Protein AF-A0A1W1C393-F1 (afdb_monomer_lite)

Secondary structure (DSSP, 8-state):
--TTEEEEEEEEEEEEEEEEEETTEEEEEEEEEEEEEEEEEEE-----------BTTBTT-----SEEEEEEEEEEEEEETTTTEEEEEEEEEEEE--

InterPro domains:
  IPR011250 Outer membrane protein/outer membrane enzyme PagP, beta-barrel [SSF56925] (2-98)
  IPR027385 Outer membrane protein, beta-barrel domain [PF13505] (2-98)

Foldseek 3Di:
DPVFKDKDKDKDWDWDWDWDDDPPDIDIDIDIWIKIWMKMKGFPDDDPQPDFDDDPVPHRPRLDQAKMKMKMWMKIQQLDDPVGDTDIDIDIDMDGHD

Radius of gyration: 18.53 Å; chains: 1; bounding box: 51×24×45 Å

Organism: NCBI:txid652676

pLDDT: mean 72.42, std 17.27, range [35.41, 93.38]

Structure (mmCIF, N/CA/C/O backbone):
data_AF-A0A1W1C393-F1
#
_entry.id   AF-A0A1W1C393-F1
#
loop_
_atom_site.group_PDB
_atom_site.id
_atom_site.type_symbol
_atom_site.label_atom_id
_atom_site.label_alt_id
_atom_site.label_comp_id
_atom_site.label_asym_id
_atom_site.label_entity_id
_atom_site.label_seq_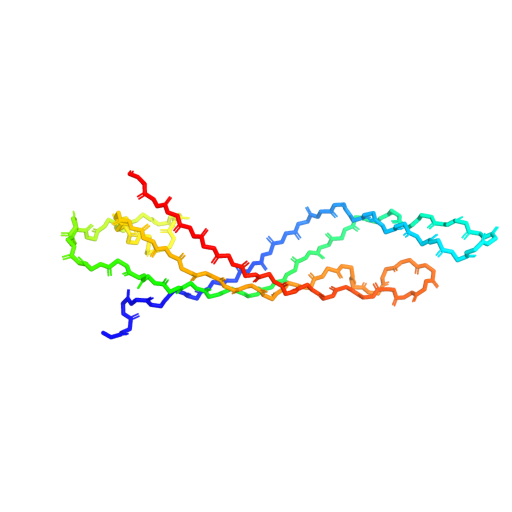id
_atom_site.pdbx_PDB_ins_code
_atom_site.Cartn_x
_atom_site.Cartn_y
_atom_site.Cartn_z
_atom_site.occupancy
_atom_site.B_iso_or_equiv
_atom_site.auth_seq_id
_atom_site.auth_comp_id
_atom_site.auth_asym_id
_atom_site.auth_atom_id
_atom_site.pdbx_PDB_model_num
ATOM 1 N N . MET A 1 1 ? -16.164 -8.738 19.365 1.00 40.59 1 MET A N 1
ATOM 2 C CA . MET A 1 1 ? -14.769 -9.162 19.030 1.00 40.59 1 MET A CA 1
ATOM 3 C C . MET A 1 1 ? -14.550 -9.196 17.523 1.00 40.59 1 MET A C 1
ATOM 5 O O . MET A 1 1 ? -13.425 -8.958 17.112 1.00 40.59 1 MET A O 1
ATOM 9 N N . ALA A 1 2 ? -15.578 -9.491 16.716 1.00 50.03 2 ALA A N 1
ATOM 10 C CA . ALA A 1 2 ? -15.497 -9.393 15.258 1.00 50.03 2 ALA A CA 1
ATOM 11 C C . ALA A 1 2 ? -15.661 -7.949 14.743 1.00 50.03 2 ALA A C 1
ATOM 13 O O . ALA A 1 2 ? -15.253 -7.668 13.628 1.00 50.03 2 ALA A O 1
ATOM 14 N N . ASP A 1 3 ? -16.173 -7.038 15.572 1.00 59.03 3 ASP A N 1
ATOM 15 C CA . ASP A 1 3 ? -16.596 -5.691 15.147 1.00 59.03 3 ASP A CA 1
ATOM 16 C C . ASP A 1 3 ? -15.438 -4.696 14.958 1.00 59.03 3 ASP A C 1
ATOM 18 O O . ASP A 1 3 ? -15.652 -3.581 14.519 1.00 59.03 3 ASP A O 1
ATOM 22 N N . LYS A 1 4 ? -14.193 -5.091 15.270 1.00 72.88 4 LYS A N 1
ATOM 23 C CA . LYS A 1 4 ? -13.003 -4.225 15.137 1.00 72.88 4 LYS A CA 1
ATOM 24 C C . LYS A 1 4 ? -12.154 -4.515 13.903 1.00 72.88 4 LYS A C 1
ATOM 26 O O . LYS A 1 4 ? -11.113 -3.888 13.739 1.00 72.88 4 LYS A O 1
ATOM 31 N N . ILE A 1 5 ? -12.516 -5.525 13.107 1.00 76.38 5 ILE A N 1
ATOM 32 C CA . ILE A 1 5 ? -11.751 -5.941 11.926 1.00 76.38 5 ILE A CA 1
ATOM 33 C C . ILE A 1 5 ? -12.651 -5.865 10.701 1.00 76.38 5 ILE A C 1
ATOM 35 O O . ILE A 1 5 ? -13.588 -6.649 10.570 1.00 76.38 5 ILE A O 1
ATOM 39 N N . ASN A 1 6 ? -12.281 -4.998 9.766 1.00 82.12 6 ASN A N 1
ATOM 40 C CA . ASN A 1 6 ? -12.919 -4.884 8.463 1.00 82.12 6 ASN A CA 1
ATOM 41 C C . ASN A 1 6 ? -12.030 -5.524 7.400 1.00 82.12 6 ASN A C 1
ATOM 43 O O . ASN A 1 6 ? -10.823 -5.301 7.371 1.00 82.12 6 ASN A O 1
ATOM 47 N N . VAL A 1 7 ? -12.614 -6.335 6.519 1.00 85.75 7 VAL A N 1
ATOM 48 C CA . VAL A 1 7 ? -11.907 -6.953 5.388 1.00 85.75 7 VAL A CA 1
ATOM 49 C C . VAL A 1 7 ? -12.596 -6.528 4.104 1.00 85.75 7 VAL A C 1
ATOM 51 O O . VAL A 1 7 ? -13.816 -6.639 3.986 1.00 85.75 7 VAL A O 1
ATOM 54 N N . TYR A 1 8 ? -11.818 -6.073 3.130 1.00 83.62 8 TYR A N 1
ATOM 55 C CA . TYR A 1 8 ? -12.329 -5.568 1.862 1.00 83.62 8 TYR A CA 1
ATOM 56 C C . TYR A 1 8 ? -11.519 -6.080 0.673 1.00 83.62 8 TYR A C 1
ATOM 58 O O . TYR A 1 8 ? -10.367 -6.498 0.784 1.00 83.62 8 TYR A O 1
ATOM 66 N N . ALA A 1 9 ? -12.151 -6.062 -0.497 1.00 91.38 9 ALA A N 1
ATOM 67 C CA . ALA A 1 9 ? -11.496 -6.335 -1.765 1.00 91.38 9 ALA A CA 1
ATOM 68 C C . ALA A 1 9 ? -11.239 -5.020 -2.504 1.00 91.38 9 ALA A C 1
ATOM 70 O O . ALA A 1 9 ? -12.062 -4.107 -2.488 1.00 91.38 9 ALA A O 1
ATOM 71 N N . LEU A 1 10 ? -10.105 -4.953 -3.188 1.00 88.19 10 LEU A N 1
ATOM 72 C CA . LEU A 1 10 ? -9.683 -3.820 -3.995 1.00 88.19 10 LEU A CA 1
ATOM 73 C C . LEU A 1 10 ? -9.740 -4.227 -5.465 1.00 88.19 10 LEU A C 1
ATOM 75 O O . LEU A 1 10 ? -9.247 -5.288 -5.844 1.00 88.19 10 LEU A O 1
ATOM 79 N N . ALA A 1 11 ? -10.310 -3.374 -6.305 1.00 90.38 11 ALA A N 1
ATOM 80 C CA . ALA A 1 11 ? -10.266 -3.508 -7.754 1.00 90.38 11 ALA A CA 1
ATOM 81 C C . ALA A 1 11 ? -10.095 -2.120 -8.368 1.00 90.38 11 ALA A C 1
ATOM 83 O O . ALA A 1 11 ? -10.727 -1.158 -7.934 1.00 90.38 11 ALA A O 1
ATOM 84 N N . GLY A 1 12 ? -9.235 -2.003 -9.372 1.00 87.62 12 GLY A N 1
ATOM 85 C CA . GLY A 1 12 ? -8.897 -0.723 -9.971 1.00 87.62 12 GLY A CA 1
ATOM 86 C C . GLY A 1 12 ? -8.423 -0.859 -11.406 1.00 87.62 12 GLY A C 1
ATOM 87 O O . GLY A 1 12 ? -8.114 -1.940 -11.898 1.00 87.62 12 GLY A O 1
ATOM 88 N N . TYR A 1 13 ? -8.374 0.266 -12.106 1.00 86.38 13 TYR A N 1
ATOM 89 C CA . TYR A 1 13 ? -7.745 0.360 -13.414 1.00 86.38 13 TYR A CA 1
ATOM 90 C C . TYR A 1 13 ? -6.911 1.631 -13.439 1.00 86.38 13 TYR A C 1
ATOM 92 O O . TYR A 1 13 ? -7.427 2.725 -13.212 1.00 86.38 13 TYR A O 1
ATOM 100 N N . GLY A 1 14 ? -5.614 1.485 -13.676 1.00 85.00 14 GLY A N 1
ATOM 101 C CA . GLY A 1 14 ? -4.664 2.574 -13.507 1.00 85.00 14 GLY A CA 1
ATOM 102 C C . GLY A 1 14 ? -3.533 2.524 -14.516 1.00 85.00 14 GLY A C 1
ATOM 103 O O . GLY A 1 14 ? -3.319 1.529 -15.210 1.00 85.00 14 GLY A O 1
ATOM 104 N N . ARG A 1 15 ? -2.802 3.636 -14.599 1.00 85.75 15 ARG A N 1
ATOM 105 C CA . ARG A 1 15 ? -1.582 3.745 -15.394 1.00 85.75 15 ARG A CA 1
ATOM 106 C C . ARG A 1 15 ? -0.365 3.593 -14.494 1.00 85.75 15 ARG A C 1
ATOM 108 O O . ARG A 1 15 ? -0.107 4.463 -13.669 1.00 85.75 15 ARG A O 1
ATOM 115 N N . THR A 1 16 ? 0.424 2.553 -14.727 1.00 84.12 16 THR A N 1
ATOM 116 C CA . THR A 1 16 ? 1.689 2.306 -14.034 1.00 84.12 16 THR A CA 1
ATOM 117 C C . THR A 1 16 ? 2.855 2.735 -14.917 1.00 84.12 16 THR A C 1
ATOM 119 O O . THR A 1 16 ? 2.919 2.409 -16.106 1.00 84.12 16 THR A O 1
ATOM 122 N N . THR A 1 17 ? 3.783 3.492 -14.333 1.00 84.00 17 THR A N 1
ATOM 123 C CA . THR A 1 17 ? 5.050 3.870 -14.966 1.00 84.00 17 THR A CA 1
ATOM 124 C C . THR A 1 17 ? 6.189 3.294 -14.137 1.00 84.00 17 THR A C 1
ATOM 126 O O . THR A 1 17 ? 6.283 3.603 -12.954 1.00 84.00 17 THR A O 1
ATOM 129 N N . ILE A 1 18 ? 7.021 2.448 -14.744 1.00 79.38 18 ILE A N 1
ATOM 130 C CA . ILE A 1 18 ? 8.223 1.890 -14.120 1.00 79.38 18 ILE A CA 1
ATOM 131 C C . ILE A 1 18 ? 9.436 2.419 -14.873 1.00 79.38 18 ILE A C 1
ATOM 133 O O . ILE A 1 18 ? 9.604 2.153 -16.065 1.00 79.38 18 ILE A O 1
ATOM 137 N N . ASP A 1 19 ? 10.281 3.158 -14.166 1.00 82.06 19 ASP A N 1
ATOM 138 C CA . ASP A 1 19 ? 11.543 3.664 -14.688 1.00 82.06 19 ASP A CA 1
ATOM 139 C C . ASP A 1 19 ? 12.683 2.731 -14.269 1.00 82.06 19 ASP A C 1
ATOM 141 O O . ASP A 1 19 ? 13.062 2.657 -13.101 1.00 82.06 19 ASP A O 1
ATOM 145 N N . TYR A 1 20 ? 13.245 2.007 -15.237 1.00 74.00 20 TYR A N 1
ATOM 146 C CA . TYR A 1 20 ? 14.412 1.158 -15.031 1.00 74.00 20 TYR A CA 1
ATOM 147 C C . TYR A 1 20 ? 15.671 1.952 -15.368 1.00 74.00 20 TYR A C 1
ATOM 149 O O . TYR A 1 20 ? 15.839 2.410 -16.499 1.00 74.00 20 TYR A O 1
ATOM 157 N N . THR A 1 21 ? 16.583 2.076 -14.406 1.00 74.38 21 THR A N 1
ATOM 158 C CA . THR A 1 21 ? 17.933 2.607 -14.631 1.00 74.38 21 THR A CA 1
ATOM 159 C C . THR A 1 21 ? 18.943 1.515 -14.327 1.00 74.38 21 THR A C 1
ATOM 161 O O . THR A 1 21 ? 19.032 1.047 -13.196 1.00 74.38 21 THR A O 1
ATOM 164 N N . ASN A 1 22 ? 19.729 1.121 -15.328 1.00 68.62 22 ASN A N 1
ATOM 165 C CA . ASN A 1 22 ? 20.880 0.248 -15.131 1.00 68.62 22 ASN A CA 1
ATOM 166 C C . ASN A 1 22 ? 22.116 0.907 -15.743 1.00 68.62 22 ASN A C 1
ATOM 168 O O . ASN A 1 22 ? 22.430 0.637 -16.902 1.00 68.62 22 ASN A O 1
ATOM 172 N N . GLY A 1 23 ? 22.752 1.805 -14.976 1.00 64.38 23 GLY A N 1
ATOM 173 C CA . GLY A 1 23 ? 24.066 2.438 -15.203 1.00 64.38 23 GLY A CA 1
ATOM 174 C C . GLY A 1 23 ? 24.270 3.200 -16.522 1.00 64.38 23 GLY A C 1
ATOM 175 O O . GLY A 1 23 ? 24.593 4.380 -16.518 1.00 64.38 23 GLY A O 1
ATOM 176 N N . VAL A 1 24 ? 24.096 2.520 -17.653 1.00 61.28 24 VAL A N 1
ATOM 177 C CA . VAL A 1 24 ? 24.343 2.974 -19.029 1.00 61.28 24 VAL A CA 1
ATOM 178 C C . VAL A 1 24 ? 23.044 3.091 -19.844 1.00 61.28 24 VAL A C 1
ATOM 180 O O . VAL A 1 24 ? 23.025 3.743 -20.885 1.00 61.28 24 VAL A O 1
ATOM 183 N N . ARG A 1 25 ? 21.936 2.478 -19.400 1.00 55.94 25 ARG A N 1
ATOM 184 C CA . ARG A 1 25 ? 20.633 2.548 -20.085 1.00 55.94 25 ARG A CA 1
ATOM 185 C C . ARG A 1 25 ? 19.503 2.864 -19.110 1.00 55.94 25 ARG A C 1
ATOM 187 O O . ARG A 1 25 ? 19.362 2.197 -18.085 1.00 55.94 25 ARG A O 1
ATOM 194 N N . SER A 1 26 ? 18.687 3.847 -19.480 1.00 67.69 26 SER A N 1
ATOM 195 C CA . SER A 1 26 ? 17.373 4.095 -18.897 1.00 67.69 26 SER A CA 1
ATOM 196 C C . SER A 1 26 ? 16.293 3.605 -19.859 1.00 67.69 26 SER A C 1
ATOM 198 O O . SER A 1 26 ? 16.394 3.777 -21.075 1.00 67.69 26 SER A O 1
ATOM 200 N N . SER A 1 27 ? 15.272 2.947 -19.326 1.00 74.06 27 SER A N 1
ATOM 201 C CA . SER A 1 27 ? 14.095 2.532 -20.085 1.00 74.06 27 SER A CA 1
ATOM 202 C C . SER A 1 27 ? 12.863 2.714 -19.218 1.00 74.06 27 SER A C 1
ATOM 204 O O . SER A 1 27 ? 12.870 2.338 -18.049 1.00 74.06 27 SER A O 1
ATOM 206 N N . THR A 1 28 ? 11.796 3.251 -19.801 1.00 78.62 28 THR A N 1
ATOM 207 C CA . THR A 1 28 ? 10.536 3.483 -19.096 1.00 78.62 28 THR A CA 1
ATOM 208 C C . THR A 1 28 ? 9.465 2.550 -19.638 1.00 78.62 28 THR A C 1
ATOM 210 O O . THR A 1 28 ? 9.134 2.595 -20.824 1.00 78.62 28 THR A O 1
ATOM 213 N N . LEU A 1 29 ? 8.875 1.736 -18.766 1.00 77.75 29 LEU A N 1
ATOM 214 C CA . LEU A 1 29 ? 7.665 0.979 -19.066 1.00 77.75 29 LEU A CA 1
ATOM 215 C C . LEU A 1 29 ? 6.453 1.804 -18.629 1.00 77.75 29 LEU A C 1
ATOM 217 O O . LEU A 1 29 ? 6.286 2.070 -17.445 1.00 77.75 29 LEU A O 1
ATOM 221 N N . LYS A 1 30 ? 5.595 2.202 -19.575 1.00 81.75 30 LYS A N 1
ATOM 222 C CA . LYS A 1 30 ? 4.300 2.843 -19.282 1.00 81.75 30 LYS A CA 1
ATOM 223 C C . LYS A 1 30 ? 3.181 1.924 -19.730 1.00 81.75 30 LYS A C 1
ATOM 225 O O . LYS A 1 30 ? 3.035 1.696 -20.932 1.00 81.75 30 LYS A O 1
ATOM 230 N N . LYS A 1 31 ? 2.379 1.428 -18.794 1.00 80.75 31 LYS A N 1
ATOM 231 C CA . LYS A 1 31 ? 1.280 0.507 -19.090 1.00 80.75 31 LYS A CA 1
ATOM 232 C C . LYS A 1 31 ? 0.035 0.849 -18.294 1.00 80.75 31 LYS A C 1
ATOM 234 O O . LYS A 1 31 ? 0.124 1.239 -17.138 1.00 80.75 31 LYS A O 1
ATOM 239 N N . ASN A 1 32 ? -1.114 0.718 -18.945 1.00 84.50 32 ASN A N 1
ATOM 240 C CA . ASN A 1 32 ? -2.405 0.770 -18.276 1.00 84.50 32 ASN A CA 1
ATOM 241 C C . ASN A 1 32 ? -2.821 -0.666 -17.986 1.00 84.50 32 ASN A C 1
ATOM 243 O O . ASN A 1 32 ? -2.695 -1.511 -18.872 1.00 84.50 32 ASN A O 1
ATOM 247 N N . GLY A 1 33 ? -3.302 -0.934 -16.782 1.00 83.19 33 GLY A N 1
ATOM 248 C CA . GLY A 1 33 ? -3.652 -2.282 -16.367 1.00 83.19 33 GLY A CA 1
ATOM 249 C C . GLY A 1 33 ? -4.742 -2.283 -15.313 1.00 83.19 33 GLY A C 1
ATOM 250 O O . GLY A 1 33 ? -4.931 -1.307 -14.582 1.00 83.19 33 GLY A O 1
ATOM 251 N N . PHE A 1 34 ? -5.451 -3.404 -15.259 1.00 86.19 34 PHE A N 1
ATOM 252 C CA . PHE A 1 34 ? -6.310 -3.719 -14.133 1.00 86.19 34 PHE A CA 1
ATOM 253 C C . PHE A 1 34 ? -5.439 -4.026 -12.908 1.00 86.19 34 PHE A C 1
ATOM 255 O O . PHE A 1 34 ? -4.357 -4.605 -13.035 1.00 86.19 34 PHE A O 1
ATOM 262 N N . SER A 1 35 ? -5.908 -3.618 -11.738 1.00 88.56 35 SER A N 1
ATOM 263 C CA . SER A 1 35 ? -5.339 -3.968 -10.448 1.00 88.56 35 SER A CA 1
ATOM 264 C C . SER A 1 35 ? -6.408 -4.608 -9.585 1.00 88.56 35 SER A C 1
ATOM 266 O O . SER A 1 35 ? -7.589 -4.269 -9.669 1.00 88.56 35 SER A O 1
ATOM 268 N N . TYR A 1 36 ? -5.991 -5.538 -8.744 1.00 90.62 36 TYR A N 1
ATOM 269 C CA . TYR A 1 36 ? -6.874 -6.158 -7.770 1.00 90.62 36 TYR A CA 1
ATOM 270 C C . TYR A 1 36 ? -6.106 -6.503 -6.509 1.00 90.62 36 TYR A C 1
ATOM 272 O O . TYR A 1 36 ? -4.887 -6.650 -6.532 1.00 90.62 36 TYR A O 1
ATOM 280 N N . GLY A 1 37 ? -6.811 -6.618 -5.398 1.00 92.12 37 GLY A N 1
ATOM 281 C CA . GLY A 1 37 ? -6.192 -6.854 -4.112 1.00 92.12 37 GLY A CA 1
ATOM 282 C C . GLY A 1 37 ? -7.203 -7.139 -3.026 1.00 92.12 37 GLY A C 1
ATOM 283 O O . GLY A 1 37 ? -8.411 -7.186 -3.265 1.00 92.12 37 GLY A O 1
ATOM 284 N N . VAL A 1 38 ? -6.683 -7.318 -1.827 1.00 93.38 38 VAL A N 1
ATOM 285 C CA . VAL A 1 38 ? -7.465 -7.429 -0.601 1.00 93.38 38 VAL A CA 1
ATOM 286 C C . VAL A 1 38 ? -6.801 -6.582 0.466 1.00 93.38 38 VAL A C 1
ATOM 288 O O . VAL A 1 38 ? -5.573 -6.472 0.496 1.00 93.38 38 VAL A O 1
ATOM 291 N N . GLY A 1 39 ? -7.622 -5.996 1.319 1.00 90.12 39 GLY A N 1
ATOM 292 C CA . GLY A 1 39 ? -7.187 -5.193 2.441 1.00 90.12 39 GLY A CA 1
ATOM 293 C C . GLY A 1 39 ? -7.894 -5.614 3.710 1.00 90.12 39 GLY A C 1
ATOM 294 O O . GLY A 1 39 ? -8.974 -6.216 3.684 1.00 90.12 39 GLY A O 1
ATOM 295 N N . MET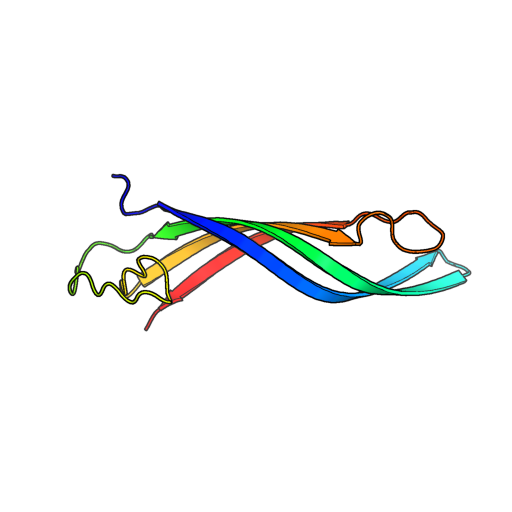 A 1 40 ? -7.248 -5.324 4.827 1.00 87.69 40 MET A N 1
ATOM 296 C CA . MET A 1 40 ? -7.864 -5.418 6.136 1.00 87.69 40 MET A CA 1
ATOM 297 C C . MET A 1 40 ? -7.557 -4.166 6.941 1.00 87.69 40 MET A C 1
ATOM 299 O O . MET A 1 40 ? -6.455 -3.624 6.865 1.00 87.69 40 MET A O 1
ATOM 303 N N . GLU A 1 41 ? -8.523 -3.751 7.742 1.00 84.31 41 GLU A N 1
ATOM 304 C CA . GLU A 1 41 ? -8.427 -2.623 8.651 1.00 84.31 41 GLU A CA 1
ATOM 305 C C . GLU A 1 41 ? -8.797 -3.061 10.067 1.00 84.31 41 GLU A C 1
ATOM 307 O O . GLU A 1 41 ? -9.655 -3.922 10.263 1.00 84.31 41 GLU A O 1
ATOM 312 N N . TYR A 1 42 ? -8.104 -2.494 11.047 1.00 82.00 42 TYR A N 1
ATOM 313 C CA . TYR A 1 42 ? -8.310 -2.705 12.466 1.00 82.00 42 TYR A CA 1
ATOM 314 C C . TYR A 1 42 ? -8.561 -1.370 13.161 1.00 82.00 42 TYR A C 1
ATOM 316 O O . TYR A 1 42 ? -7.707 -0.480 13.107 1.00 82.00 42 TYR A O 1
ATOM 324 N N . ASP A 1 43 ? -9.684 -1.269 13.865 1.00 82.00 43 ASP A N 1
ATOM 325 C CA . ASP A 1 43 ? -10.034 -0.078 14.634 1.00 82.00 43 ASP A CA 1
ATOM 326 C C . ASP A 1 43 ? -9.341 -0.081 16.014 1.00 82.00 43 ASP A C 1
ATOM 328 O O . ASP A 1 43 ? -9.513 -0.993 16.837 1.00 82.00 43 ASP A O 1
ATOM 332 N N . LEU A 1 44 ? -8.505 0.934 16.266 1.00 70.50 44 LEU A N 1
ATOM 333 C CA . LEU A 1 44 ? -7.828 1.163 17.549 1.00 70.50 44 LEU A CA 1
ATOM 334 C C . LEU A 1 44 ? -8.658 2.027 18.508 1.00 70.50 44 LEU A C 1
ATOM 336 O O . LEU A 1 44 ? -8.257 2.204 19.663 1.00 70.50 44 LEU A O 1
ATOM 340 N N . SER A 1 45 ? -9.767 2.594 18.047 1.00 64.62 45 SER A N 1
ATOM 341 C CA . SER A 1 45 ? -10.644 3.439 18.835 1.00 64.62 45 SER A CA 1
ATOM 342 C C . SER A 1 45 ? -11.373 2.630 19.921 1.00 64.62 45 SER A C 1
ATOM 344 O O . SER A 1 45 ? -11.512 1.396 19.893 1.00 64.62 45 SER A O 1
ATOM 346 N N . SER A 1 46 ? -11.732 3.339 20.988 1.00 54.97 46 SER A N 1
ATOM 347 C CA . SER A 1 46 ? -12.424 2.781 22.140 1.00 54.97 46 SER A CA 1
ATOM 348 C C . SER A 1 46 ? -13.831 3.357 22.168 1.00 54.97 46 SER A C 1
ATOM 350 O O . SER A 1 46 ? -14.053 4.338 22.863 1.00 54.97 46 SER A O 1
ATOM 352 N N . ASP A 1 47 ? -14.727 2.743 21.399 1.00 49.78 47 ASP A N 1
ATOM 353 C CA . ASP A 1 47 ? -16.176 2.646 21.615 1.00 49.78 47 ASP A CA 1
ATOM 354 C C . ASP A 1 47 ? -16.813 3.850 22.349 1.00 49.78 47 ASP A C 1
ATOM 356 O O . ASP A 1 47 ? -17.140 3.793 23.536 1.00 49.78 47 ASP A O 1
ATOM 360 N N . GLU A 1 48 ? -16.995 4.9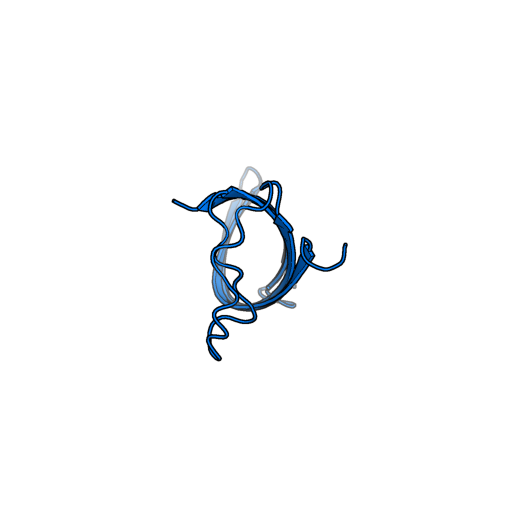56 21.624 1.00 42.69 48 GLU A N 1
ATOM 361 C CA . GLU A 1 48 ? -18.227 5.738 21.753 1.00 42.69 48 GLU A CA 1
ATOM 362 C C . GLU A 1 48 ? -19.054 5.492 20.484 1.00 42.69 48 GLU A C 1
ATOM 364 O O . GLU A 1 48 ? -19.108 6.332 19.586 1.00 42.69 48 GLU A O 1
ATOM 369 N N . SER A 1 49 ? -19.669 4.305 20.394 1.00 42.78 49 SER A N 1
ATOM 370 C CA . SER A 1 49 ? -20.621 3.943 19.337 1.00 42.78 49 SER A CA 1
ATOM 371 C C . SER A 1 49 ? -21.710 5.026 19.206 1.00 42.78 49 SER A C 1
ATOM 373 O O . SER A 1 49 ? -22.622 5.121 20.038 1.00 42.78 49 SER A O 1
ATOM 375 N N . LEU A 1 50 ? -21.658 5.828 18.137 1.00 45.75 50 LEU A N 1
ATOM 376 C CA . LEU A 1 50 ? -22.698 6.805 17.778 1.00 45.75 50 LEU A CA 1
ATOM 377 C C . LEU A 1 50 ? -23.799 6.218 16.868 1.00 45.75 50 LEU A C 1
ATOM 379 O O . LEU A 1 50 ? -24.636 6.960 16.347 1.00 45.75 50 LEU A O 1
ATOM 383 N N . GLY A 1 51 ? -23.866 4.888 16.766 1.00 42.84 51 GLY A N 1
ATOM 384 C CA . GLY A 1 51 ? -24.969 4.146 16.160 1.00 42.84 51 GLY A CA 1
ATOM 385 C C . GLY A 1 51 ? -24.688 3.655 14.741 1.00 42.84 51 GLY A C 1
ATOM 386 O O . GLY A 1 51 ? -24.148 4.375 13.906 1.00 42.84 51 GLY A O 1
ATOM 387 N N . GLU A 1 52 ? -25.124 2.423 14.471 1.00 41.00 52 GLU A N 1
ATOM 388 C CA . GLU A 1 52 ? -25.020 1.754 13.173 1.00 41.00 52 GLU A CA 1
ATOM 389 C C . GLU A 1 52 ? -25.817 2.509 12.091 1.00 41.00 52 GLU A C 1
ATOM 391 O O . GLU A 1 52 ? -27.051 2.458 12.043 1.00 41.00 52 GLU A O 1
ATOM 396 N N . TYR A 1 53 ? -25.127 3.178 11.164 1.00 42.38 53 TYR A N 1
ATOM 397 C CA . TYR A 1 53 ? -25.747 3.720 9.953 1.00 42.38 53 TYR A CA 1
ATOM 398 C C . TYR A 1 53 ? -25.436 2.819 8.756 1.00 42.38 53 TYR A C 1
ATOM 400 O O . TYR A 1 53 ? -24.436 2.987 8.064 1.00 42.38 53 TYR A O 1
ATOM 408 N N . ALA A 1 54 ? -26.341 1.886 8.457 1.00 35.41 54 ALA A N 1
ATOM 409 C CA . ALA A 1 54 ? -26.263 1.059 7.256 1.00 35.41 54 ALA A CA 1
ATOM 410 C C . ALA A 1 54 ? -26.451 1.912 5.982 1.00 35.41 54 ALA A C 1
ATOM 412 O O . ALA A 1 54 ? -27.578 2.172 5.549 1.00 35.41 54 ALA A O 1
ATOM 413 N N . ARG A 1 55 ? -25.354 2.348 5.348 1.00 40.03 55 ARG A N 1
ATOM 414 C CA . ARG A 1 55 ? -25.384 2.931 3.996 1.00 40.03 55 ARG A CA 1
ATOM 415 C C . ARG A 1 55 ? -24.989 1.865 2.979 1.00 40.03 55 ARG A C 1
ATOM 417 O O . ARG A 1 55 ? -23.867 1.392 2.956 1.00 40.03 55 ARG A O 1
ATOM 424 N N . ALA A 1 56 ? -25.909 1.516 2.082 1.00 37.31 56 ALA A N 1
ATOM 425 C CA . ALA A 1 56 ? -25.752 0.422 1.112 1.00 37.31 56 ALA A CA 1
ATOM 426 C C . ALA A 1 56 ? -24.636 0.606 0.053 1.00 37.31 56 ALA A C 1
ATOM 428 O O . ALA A 1 56 ? -24.459 -0.266 -0.792 1.00 37.31 56 ALA A O 1
ATOM 429 N N . PHE A 1 57 ? -23.916 1.730 0.063 1.00 42.50 57 PHE A N 1
ATOM 430 C CA . PHE A 1 57 ? -22.808 2.008 -0.857 1.00 42.50 57 PHE A CA 1
ATOM 431 C C . PHE A 1 57 ? -21.438 2.029 -0.159 1.00 42.50 57 PHE A C 1
ATOM 433 O O . PHE A 1 57 ? -20.417 1.948 -0.832 1.00 42.50 57 PHE A O 1
ATOM 440 N N . ASP A 1 58 ? -21.427 2.102 1.171 1.00 42.34 58 ASP A N 1
ATOM 441 C CA . ASP A 1 58 ? -20.236 2.184 2.011 1.00 42.34 58 ASP A CA 1
ATOM 442 C C . ASP A 1 58 ? -20.378 1.058 3.036 1.00 42.34 58 ASP A C 1
ATOM 444 O O . ASP A 1 58 ? -21.091 1.189 4.033 1.00 42.34 58 ASP A O 1
ATOM 448 N N . GLY A 1 59 ? -19.918 -0.137 2.653 1.00 41.22 59 GLY A N 1
ATOM 449 C CA . GLY A 1 59 ? -20.217 -1.377 3.371 1.00 41.22 59 GLY A CA 1
ATOM 450 C C . GLY A 1 59 ? -19.919 -1.230 4.856 1.00 41.22 59 GLY A C 1
ATOM 451 O O . GLY A 1 59 ? -18.802 -0.865 5.165 1.00 41.22 59 GLY A O 1
ATOM 452 N N . GLN A 1 60 ? -20.920 -1.466 5.723 1.00 43.69 60 GLN A N 1
ATOM 453 C CA . GLN A 1 60 ? -20.852 -1.331 7.193 1.00 43.69 60 GLN A CA 1
ATOM 454 C C . GLN A 1 60 ? -19.722 -0.397 7.671 1.00 43.69 60 GLN A C 1
ATOM 456 O O . GLN A 1 60 ? -18.821 -0.807 8.393 1.00 43.69 60 GLN A O 1
ATOM 461 N N . GLY A 1 61 ? -19.748 0.855 7.205 1.00 42.28 61 GLY A N 1
ATOM 462 C CA . GLY A 1 61 ? -18.845 1.885 7.691 1.00 42.28 61 GLY A CA 1
ATOM 463 C C . GLY A 1 61 ? -19.322 2.292 9.070 1.00 42.28 61 GLY A C 1
ATOM 464 O O . GLY A 1 61 ? -20.196 3.155 9.184 1.00 42.28 61 GLY A O 1
ATOM 465 N N . ASP A 1 62 ? -18.813 1.622 10.099 1.00 52.44 62 ASP A N 1
ATOM 466 C CA . ASP A 1 62 ? -18.911 2.140 11.452 1.00 52.44 62 ASP A CA 1
ATOM 467 C C . ASP A 1 62 ? -18.180 3.484 11.443 1.00 52.44 62 ASP A C 1
ATOM 469 O O . ASP A 1 62 ? -16.978 3.561 11.195 1.00 52.44 62 ASP A O 1
ATOM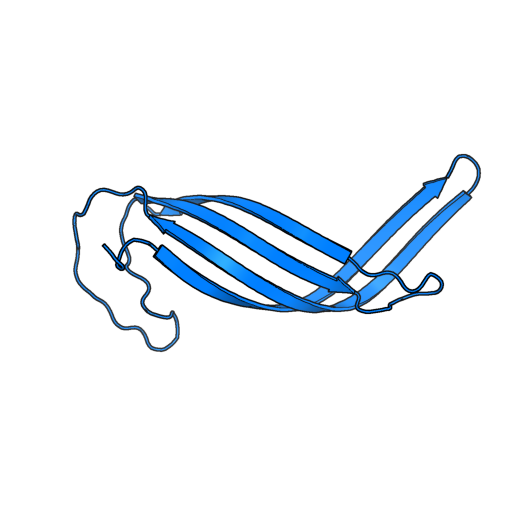 473 N N . GLN A 1 63 ? -18.938 4.572 11.572 1.00 47.09 63 GLN A N 1
ATOM 474 C CA . GLN A 1 63 ? -18.395 5.926 11.582 1.00 47.09 63 GLN A CA 1
ATOM 475 C C . GLN A 1 63 ? -17.867 6.208 12.995 1.00 47.09 63 GLN A C 1
ATOM 477 O O . GLN A 1 63 ? -18.365 7.085 13.704 1.00 47.09 63 GLN A O 1
ATOM 482 N N . GLU A 1 64 ? -16.911 5.392 13.439 1.00 52.50 64 GLU A N 1
ATOM 483 C CA . GLU A 1 64 ? -16.231 5.552 14.715 1.00 52.50 64 GLU A CA 1
ATOM 484 C C . GLU A 1 64 ? -15.163 6.642 14.566 1.00 52.50 64 GLU A C 1
ATOM 486 O O . GLU A 1 64 ? -14.244 6.562 13.753 1.00 52.50 64 GLU A O 1
ATOM 491 N N . LYS A 1 65 ? -15.283 7.715 15.357 1.00 59.75 65 LYS A N 1
ATOM 492 C CA . LYS A 1 65 ? -14.219 8.718 15.457 1.00 59.75 65 LYS A CA 1
ATOM 493 C C . LYS A 1 65 ? -13.003 8.068 16.098 1.00 59.75 65 LYS A C 1
ATOM 495 O O . LYS A 1 65 ? -13.024 7.775 17.295 1.00 59.75 65 LYS A O 1
ATOM 500 N N . GLY A 1 66 ? -11.917 7.907 15.353 1.00 70.19 66 GLY A N 1
ATOM 501 C CA . GLY A 1 66 ? -10.727 7.320 15.939 1.00 70.19 66 GLY A CA 1
ATOM 502 C C . GLY A 1 66 ? -9.628 6.939 14.971 1.00 70.19 66 GLY A C 1
ATOM 503 O O . GLY A 1 66 ? -9.592 7.365 13.820 1.00 70.19 66 GLY A O 1
ATOM 504 N N . TRP A 1 67 ? -8.671 6.189 15.513 1.00 81.38 67 TRP A N 1
ATOM 505 C CA . TRP A 1 67 ? -7.489 5.722 14.803 1.00 81.38 67 TRP A CA 1
ATOM 506 C C . TRP A 1 67 ? -7.754 4.346 14.191 1.00 81.38 67 TRP A C 1
ATOM 508 O O . TRP A 1 67 ? -8.113 3.424 14.915 1.00 81.38 67 TRP A O 1
ATOM 518 N N . GLY A 1 68 ? -7.470 4.185 12.903 1.00 82.94 68 GLY A N 1
ATOM 519 C CA . GLY A 1 68 ? -7.476 2.894 12.215 1.00 82.94 68 GLY A CA 1
ATOM 520 C C . GLY A 1 68 ? -6.067 2.478 11.793 1.00 82.94 68 GLY A C 1
ATOM 521 O O . GLY A 1 68 ? -5.205 3.317 11.524 1.00 82.94 68 GLY A O 1
ATOM 522 N N . LEU A 1 69 ? -5.812 1.172 11.737 1.00 86.75 69 LEU A N 1
ATOM 523 C CA . LEU A 1 69 ? -4.637 0.585 11.088 1.00 86.75 69 LEU A CA 1
ATOM 524 C C . LEU A 1 69 ? -5.091 -0.266 9.921 1.00 86.75 69 LEU A C 1
ATOM 526 O O . LEU A 1 69 ? -5.941 -1.125 10.110 1.00 86.75 69 LEU A O 1
ATOM 530 N N . TRP A 1 70 ? -4.465 -0.131 8.762 1.00 88.31 70 TRP A N 1
ATOM 531 C CA . TRP A 1 70 ? -4.802 -0.962 7.610 1.00 88.31 70 TRP A CA 1
ATOM 532 C C . TRP A 1 70 ? -3.565 -1.555 6.950 1.00 88.31 70 TRP A C 1
ATOM 534 O O . TRP A 1 70 ? -2.454 -1.023 7.054 1.00 88.31 70 TRP A O 1
ATOM 544 N N . ILE A 1 71 ? -3.767 -2.688 6.284 1.00 92.81 71 ILE A N 1
ATOM 545 C CA . ILE A 1 71 ? -2.780 -3.351 5.438 1.00 92.81 71 ILE A CA 1
ATOM 546 C C . ILE A 1 71 ? -3.462 -3.895 4.186 1.00 92.81 71 ILE A C 1
ATOM 548 O O . ILE A 1 71 ? -4.454 -4.617 4.272 1.00 92.81 71 ILE A O 1
ATOM 552 N N . ASP A 1 72 ? -2.862 -3.600 3.039 1.00 91.81 72 ASP A N 1
ATOM 553 C CA . ASP A 1 72 ? -3.339 -3.992 1.722 1.00 91.81 72 ASP A CA 1
ATOM 554 C C . ASP A 1 72 ? -2.293 -4.803 0.977 1.00 91.81 72 ASP A C 1
ATOM 556 O O . ASP A 1 72 ? -1.091 -4.518 0.999 1.00 91.81 72 ASP A O 1
ATOM 560 N N . PHE A 1 73 ? -2.793 -5.778 0.232 1.00 92.12 73 PHE A N 1
ATOM 561 C CA . PHE A 1 73 ? -2.039 -6.549 -0.738 1.00 92.12 73 PHE A CA 1
ATOM 562 C C . PHE A 1 73 ? -2.671 -6.321 -2.103 1.00 92.12 73 PHE A C 1
ATOM 564 O O . PHE A 1 73 ? -3.798 -6.756 -2.349 1.00 92.12 73 PHE A O 1
ATOM 571 N N . GLN A 1 74 ? -1.947 -5.654 -3.000 1.00 91.12 74 GLN A N 1
ATOM 572 C CA . GLN A 1 74 ? -2.438 -5.318 -4.330 1.00 91.12 74 GLN A CA 1
ATOM 573 C C . GLN A 1 74 ? -1.522 -5.876 -5.416 1.00 91.12 74 GLN A C 1
ATOM 575 O O . GLN A 1 74 ? -0.306 -5.692 -5.403 1.00 91.12 74 GLN A O 1
ATOM 580 N N . HIS A 1 75 ? -2.130 -6.534 -6.392 1.00 89.00 75 HIS A N 1
ATOM 581 C CA . HIS A 1 75 ? -1.501 -6.959 -7.628 1.00 89.00 75 HIS A CA 1
ATOM 582 C C . HIS A 1 75 ? -1.785 -5.932 -8.728 1.00 89.00 75 HIS A C 1
ATOM 584 O O . HIS A 1 75 ? -2.926 -5.503 -8.931 1.00 89.00 75 HIS A O 1
ATOM 590 N N . LEU A 1 76 ? -0.738 -5.536 -9.443 1.00 83.50 76 LEU A N 1
ATOM 591 C CA . LEU A 1 76 ? -0.775 -4.640 -10.589 1.00 83.50 76 LEU A CA 1
ATOM 592 C C . LEU A 1 76 ? 0.068 -5.239 -11.707 1.00 83.50 76 LEU A C 1
ATOM 594 O O . LEU A 1 76 ? 1.058 -5.911 -11.438 1.00 83.50 76 LEU A O 1
ATOM 598 N N . LEU A 1 77 ? -0.266 -4.877 -12.950 1.00 75.75 77 LEU A N 1
ATOM 599 C CA . LEU A 1 77 ? 0.447 -5.314 -14.152 1.00 75.75 77 LEU A CA 1
ATOM 600 C C . LEU A 1 77 ? 0.514 -6.842 -14.223 1.00 75.75 77 LEU A C 1
ATOM 602 O O . LEU A 1 77 ? 1.476 -7.430 -13.775 1.00 75.75 77 LEU A O 1
ATOM 606 N N . THR A 1 78 ? -0.489 -7.501 -14.793 1.00 76.06 78 THR A N 1
ATOM 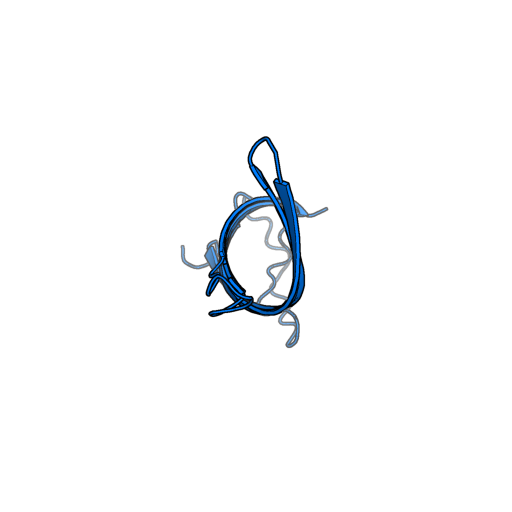607 C CA . THR A 1 78 ? -0.413 -8.953 -14.996 1.00 76.06 78 THR A CA 1
ATOM 608 C C . THR A 1 78 ? 0.258 -9.237 -16.331 1.00 76.06 78 THR A C 1
ATOM 610 O O . THR A 1 78 ? -0.356 -9.036 -17.379 1.00 76.06 78 THR A O 1
ATOM 613 N N . ASN A 1 79 ? 1.501 -9.717 -16.300 1.00 68.31 79 ASN A N 1
ATOM 614 C CA . ASN A 1 79 ? 2.257 -10.098 -17.492 1.00 68.31 79 ASN A CA 1
ATOM 615 C C . ASN A 1 79 ? 2.370 -8.976 -18.556 1.00 68.31 79 ASN A C 1
ATOM 617 O O . ASN A 1 79 ? 2.159 -9.186 -19.753 1.00 68.31 79 ASN A O 1
ATOM 621 N N . GLU A 1 80 ? 2.680 -7.750 -18.126 1.00 66.62 80 GLU A N 1
ATOM 622 C CA . GLU A 1 80 ? 2.687 -6.579 -19.010 1.00 66.62 80 GLU A CA 1
ATOM 623 C C . GLU A 1 80 ? 4.101 -6.147 -19.436 1.00 66.62 80 GLU A C 1
ATOM 625 O O . GLU A 1 80 ? 5.065 -6.182 -18.670 1.00 66.62 80 GLU A O 1
ATOM 630 N N . GLY A 1 81 ? 4.224 -5.667 -20.680 1.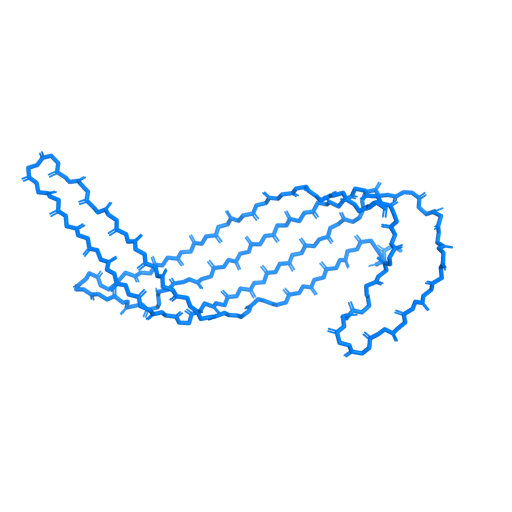00 62.12 81 GLY A N 1
ATOM 631 C CA . GLY A 1 81 ? 5.485 -5.169 -21.249 1.00 62.12 81 GLY A CA 1
ATOM 632 C C . GLY A 1 81 ? 6.381 -6.244 -21.879 1.00 62.12 81 GLY A C 1
ATOM 633 O O . GLY A 1 81 ? 6.019 -7.409 -21.976 1.00 62.12 81 GLY A O 1
ATOM 634 N N . MET A 1 82 ? 7.568 -5.845 -22.351 1.00 59.56 82 MET A N 1
ATOM 635 C CA . MET A 1 82 ? 8.516 -6.760 -23.021 1.00 59.56 82 MET A CA 1
ATOM 636 C C . MET A 1 82 ? 9.142 -7.785 -22.066 1.00 59.56 82 MET A C 1
ATOM 638 O O . MET A 1 82 ? 9.661 -8.812 -22.496 1.00 59.56 82 MET A O 1
ATOM 642 N N . THR A 1 83 ? 9.110 -7.493 -20.771 1.00 63.81 83 THR A N 1
ATOM 643 C CA . THR A 1 83 ? 9.744 -8.271 -19.708 1.00 63.81 83 THR A CA 1
ATOM 644 C C . THR A 1 83 ? 8.764 -9.130 -18.921 1.00 63.81 83 THR A C 1
ATOM 646 O O . THR A 1 83 ? 9.194 -9.702 -17.928 1.00 63.81 83 THR A O 1
ATOM 649 N N . HIS A 1 84 ? 7.497 -9.246 -19.353 1.00 72.12 84 HIS A N 1
ATOM 650 C CA . HIS A 1 84 ? 6.474 -10.039 -18.652 1.00 72.12 84 HIS A CA 1
ATOM 651 C C . HIS A 1 84 ? 6.412 -9.629 -17.172 1.00 72.12 84 HIS A C 1
ATOM 653 O O . HIS A 1 84 ? 6.678 -10.417 -16.271 1.00 72.12 84 HIS A O 1
ATOM 659 N N . THR A 1 85 ? 6.224 -8.329 -16.928 1.00 71.12 85 THR A N 1
ATOM 660 C CA . THR A 1 85 ? 6.392 -7.757 -15.593 1.00 71.12 85 THR A CA 1
ATOM 661 C C . THR A 1 85 ? 5.112 -7.885 -14.792 1.00 71.12 85 THR A C 1
ATOM 663 O O . THR A 1 85 ? 4.094 -7.318 -15.183 1.00 71.12 85 THR A O 1
ATOM 666 N N . ASP A 1 86 ? 5.238 -8.560 -13.650 1.00 82.12 86 ASP A N 1
ATOM 667 C CA . ASP A 1 86 ? 4.255 -8.608 -12.576 1.00 82.12 86 ASP A CA 1
ATOM 668 C C . ASP A 1 86 ? 4.668 -7.710 -11.409 1.00 82.12 86 ASP A C 1
ATOM 670 O O . ASP A 1 86 ? 5.840 -7.684 -11.016 1.00 82.12 86 ASP A O 1
ATOM 674 N N . SER A 1 87 ? 3.720 -6.967 -10.835 1.00 82.19 87 SER A N 1
ATOM 675 C CA . SER A 1 87 ? 3.969 -6.100 -9.681 1.00 82.19 87 SER A CA 1
ATOM 676 C C . SER A 1 87 ? 3.025 -6.445 -8.535 1.00 82.19 87 SER A C 1
ATOM 678 O O . SER A 1 87 ? 1.809 -6.365 -8.658 1.00 82.19 87 SER A O 1
ATOM 680 N N . ASN A 1 88 ? 3.595 -6.825 -7.395 1.00 89.56 88 ASN A N 1
ATOM 681 C CA . ASN A 1 88 ? 2.847 -7.031 -6.161 1.00 89.56 88 ASN A CA 1
ATOM 682 C C . ASN A 1 88 ? 3.294 -5.971 -5.162 1.00 89.56 88 ASN A C 1
ATOM 684 O O . ASN A 1 88 ? 4.493 -5.803 -4.932 1.00 89.56 88 ASN A O 1
ATOM 688 N N . ILE A 1 89 ? 2.335 -5.256 -4.590 1.00 89.75 89 ILE A N 1
ATOM 689 C CA . ILE A 1 89 ? 2.561 -4.168 -3.650 1.00 89.75 89 ILE A CA 1
ATOM 690 C C . ILE A 1 89 ? 1.905 -4.546 -2.328 1.00 89.75 89 ILE A C 1
ATOM 692 O O . ILE A 1 89 ? 0.757 -4.986 -2.296 1.00 89.75 89 ILE A O 1
ATOM 696 N N . VAL A 1 90 ? 2.657 -4.364 -1.246 1.00 92.25 90 VAL A N 1
ATOM 697 C CA . VAL A 1 90 ? 2.135 -4.420 0.117 1.00 92.25 90 VAL A CA 1
ATOM 698 C C . VAL A 1 90 ? 2.205 -3.013 0.683 1.00 92.25 90 VAL A C 1
ATOM 700 O O . VAL A 1 90 ? 3.279 -2.407 0.692 1.00 92.25 90 VAL A O 1
ATOM 703 N N . THR A 1 91 ? 1.074 -2.495 1.138 1.00 91.88 91 THR A N 1
ATOM 704 C CA . THR A 1 91 ? 0.975 -1.183 1.782 1.00 91.88 91 THR A CA 1
ATOM 705 C C . THR A 1 91 ? 0.368 -1.345 3.156 1.00 91.88 91 THR A C 1
ATOM 707 O O . THR A 1 91 ? -0.505 -2.176 3.354 1.00 91.88 91 THR A O 1
ATOM 710 N N . ALA A 1 92 ? 0.840 -0.562 4.114 1.00 92.50 92 ALA A N 1
ATOM 711 C CA . ALA A 1 92 ? 0.234 -0.476 5.429 1.00 92.50 92 ALA A CA 1
ATOM 712 C C . ALA A 1 92 ? 0.207 0.987 5.852 1.00 92.50 92 ALA A C 1
ATOM 714 O O . ALA A 1 92 ? 1.094 1.762 5.472 1.00 92.50 92 ALA A O 1
ATOM 715 N N . GLY A 1 93 ? -0.792 1.360 6.637 1.00 88.94 93 GLY A N 1
ATOM 716 C CA . GLY A 1 93 ? -0.983 2.740 7.036 1.00 88.94 93 GLY A CA 1
ATOM 717 C C . GLY A 1 93 ? -1.802 2.886 8.302 1.00 88.94 93 GLY A C 1
ATOM 718 O O . GLY A 1 93 ? -2.293 1.921 8.884 1.00 88.94 93 GLY A O 1
ATOM 719 N N . ILE A 1 94 ? -1.890 4.142 8.726 1.00 86.50 94 ILE A N 1
ATOM 720 C CA . ILE A 1 94 ? -2.673 4.577 9.872 1.00 86.50 94 ILE A CA 1
ATOM 721 C C . ILE A 1 94 ? -3.646 5.637 9.362 1.00 86.50 94 ILE A C 1
ATOM 723 O O . ILE A 1 94 ? -3.239 6.546 8.633 1.00 86.50 94 ILE A O 1
ATOM 727 N N . THR A 1 95 ? -4.910 5.521 9.732 1.00 83.75 95 THR A N 1
ATOM 728 C CA . THR A 1 95 ? -5.977 6.482 9.441 1.00 83.75 95 THR A CA 1
ATOM 729 C C . THR A 1 95 ? -6.438 7.141 10.734 1.00 83.75 95 THR A C 1
ATOM 731 O O . THR A 1 95 ? -6.279 6.589 11.822 1.00 83.75 95 THR A O 1
ATOM 734 N N . TYR A 1 96 ? -6.967 8.355 10.621 1.00 80.19 96 TYR A N 1
ATOM 735 C CA . TYR A 1 96 ? -7.646 9.034 11.716 1.00 80.19 96 TYR A CA 1
ATOM 736 C C . TYR A 1 96 ? -8.870 9.759 11.154 1.00 80.19 96 TYR A C 1
ATOM 738 O O . TYR A 1 96 ? -8.705 10.583 10.248 1.00 80.19 96 TYR A O 1
ATOM 746 N N . ASP A 1 97 ? -10.061 9.450 11.671 1.00 72.94 97 ASP A N 1
ATOM 747 C CA . ASP A 1 97 ? -11.329 10.078 11.266 1.00 72.94 97 ASP A CA 1
ATOM 748 C C . ASP A 1 97 ? -11.799 11.121 12.306 1.00 72.94 97 ASP A C 1
ATOM 750 O O . ASP A 1 97 ? -11.700 10.892 13.516 1.00 72.94 97 ASP A O 1
ATOM 754 N N . PHE A 1 98 ? -12.251 12.297 11.841 1.00 66.38 98 PHE A N 1
ATOM 755 C CA . PHE A 1 98 ? -12.509 13.511 12.650 1.00 66.38 98 PHE A CA 1
ATOM 756 C C . PHE A 1 98 ? -13.996 13.774 12.934 1.00 66.38 98 PHE A C 1
ATOM 758 O O . PHE A 1 98 ? -14.824 13.765 12.001 1.00 66.38 98 PHE A O 1
#

Sequence (98 aa):
MADKINVYALAGYGRTTIDYTNGVRSSTLKKNGFSYGVGMEYDLSSDESLGEYARAFDGQGDQEKGWGLWIDFQHLLTNEGMTHTDSNIVTAGITYDF